Protein AF-A0A4Y8AB50-F1 (afdb_monomer_lite)

Structure (mmCIF, N/CA/C/O backbone):
data_AF-A0A4Y8AB50-F1
#
_entry.id   AF-A0A4Y8AB50-F1
#
loop_
_atom_site.group_PDB
_atom_site.id
_atom_site.type_symbol
_atom_site.label_atom_id
_atom_site.label_alt_id
_atom_site.label_comp_id
_atom_site.label_asym_id
_atom_site.label_entity_id
_atom_site.label_seq_id
_atom_site.pdbx_PDB_ins_code
_atom_site.Cartn_x
_atom_site.Cartn_y
_atom_site.Cartn_z
_atom_site.occupancy
_atom_site.B_iso_or_equiv
_atom_site.auth_seq_id
_atom_site.auth_comp_id
_atom_site.auth_asym_id
_atom_site.auth_atom_id
_atom_site.pdbx_PDB_model_num
ATOM 1 N N . MET A 1 1 ? 25.767 11.746 -38.405 1.00 62.59 1 MET A N 1
ATOM 2 C CA . MET A 1 1 ? 24.296 11.545 -38.329 1.00 62.59 1 MET A CA 1
ATOM 3 C C . MET A 1 1 ? 23.875 10.421 -37.378 1.00 62.59 1 MET A C 1
ATOM 5 O O . MET A 1 1 ? 23.012 10.672 -36.543 1.00 62.59 1 MET A O 1
ATOM 9 N N . ILE A 1 2 ? 24.497 9.237 -37.439 1.00 69.00 2 ILE A N 1
ATOM 10 C CA . ILE A 1 2 ? 24.104 8.025 -36.684 1.00 69.00 2 ILE A CA 1
ATOM 11 C C . ILE A 1 2 ? 24.017 8.249 -35.156 1.00 69.00 2 ILE A C 1
ATOM 13 O O . ILE A 1 2 ? 23.017 7.898 -34.534 1.00 69.00 2 ILE A O 1
ATOM 17 N N . ASN A 1 3 ? 24.983 8.953 -34.549 1.00 79.94 3 ASN A N 1
ATOM 18 C CA . ASN A 1 3 ? 24.958 9.252 -33.105 1.00 79.94 3 ASN A CA 1
ATOM 19 C C . ASN A 1 3 ? 23.771 10.126 -32.661 1.00 79.94 3 ASN A C 1
ATOM 21 O O . ASN A 1 3 ? 23.284 9.985 -31.540 1.00 79.94 3 ASN A O 1
ATOM 25 N N . ARG A 1 4 ? 23.275 11.021 -33.526 1.00 85.94 4 ARG A N 1
ATOM 26 C CA . ARG A 1 4 ? 22.137 11.897 -33.199 1.00 85.94 4 ARG A CA 1
ATOM 27 C C . ARG A 1 4 ? 20.821 11.120 -33.215 1.00 85.94 4 ARG A C 1
ATOM 29 O O . ARG A 1 4 ? 19.986 11.337 -32.343 1.00 85.94 4 ARG A O 1
ATOM 36 N N . GLN A 1 5 ? 20.655 10.211 -34.175 1.00 86.62 5 GLN A N 1
ATOM 37 C CA . GLN A 1 5 ? 19.489 9.327 -34.254 1.00 86.62 5 GLN A CA 1
ATOM 38 C C . GLN A 1 5 ? 19.465 8.333 -33.088 1.00 86.62 5 GLN A C 1
ATOM 40 O O . GLN A 1 5 ? 18.427 8.189 -32.447 1.00 86.62 5 GLN A O 1
ATOM 45 N N . ARG A 1 6 ? 20.620 7.753 -32.732 1.00 88.06 6 ARG A N 1
ATOM 46 C CA . ARG A 1 6 ? 20.760 6.866 -31.568 1.00 88.06 6 ARG A CA 1
ATOM 47 C C . ARG A 1 6 ? 20.370 7.553 -30.255 1.00 88.06 6 ARG A C 1
ATOM 49 O O . ARG A 1 6 ? 19.512 7.046 -29.542 1.00 88.06 6 ARG A O 1
ATOM 56 N N . ARG A 1 7 ? 20.897 8.755 -29.985 1.00 87.88 7 ARG A N 1
ATOM 57 C CA . ARG A 1 7 ? 20.514 9.550 -28.798 1.00 87.88 7 ARG A CA 1
ATOM 58 C C . ARG A 1 7 ? 19.022 9.891 -28.774 1.00 87.88 7 ARG A C 1
ATOM 60 O O . ARG A 1 7 ? 18.404 9.893 -27.713 1.00 87.88 7 ARG A O 1
ATOM 67 N N . ARG A 1 8 ? 18.426 10.179 -29.938 1.00 89.50 8 ARG A N 1
ATOM 68 C CA . ARG A 1 8 ? 16.977 10.411 -30.058 1.00 89.50 8 ARG A CA 1
ATOM 69 C C . ARG A 1 8 ? 16.178 9.162 -29.686 1.00 89.50 8 ARG A C 1
ATOM 71 O O . ARG A 1 8 ? 15.249 9.276 -28.894 1.00 89.50 8 ARG A O 1
ATOM 78 N N . ALA A 1 9 ? 16.559 7.998 -30.207 1.00 88.06 9 ALA A N 1
ATOM 79 C CA . ALA A 1 9 ? 15.912 6.729 -29.884 1.00 88.06 9 ALA A CA 1
ATOM 80 C C . ALA A 1 9 ? 16.027 6.397 -28.385 1.00 88.06 9 ALA A C 1
ATOM 82 O O . ALA A 1 9 ? 15.026 6.086 -27.745 1.00 88.06 9 ALA A O 1
ATOM 83 N N . GLU A 1 10 ? 17.212 6.558 -27.794 1.00 91.00 10 GLU A N 1
ATOM 84 C CA . GLU A 1 10 ? 17.440 6.352 -26.356 1.00 91.00 10 GLU A CA 1
ATOM 85 C C . GLU A 1 10 ? 16.572 7.281 -25.491 1.00 91.00 10 GLU A C 1
ATOM 87 O O . GLU A 1 10 ? 15.996 6.844 -24.494 1.00 91.00 10 GLU A O 1
ATOM 92 N N . ASN A 1 11 ? 16.416 8.547 -25.891 1.00 89.88 11 ASN A N 1
ATOM 93 C CA . ASN A 1 11 ? 15.554 9.495 -25.187 1.00 89.88 11 ASN A CA 1
ATOM 94 C C . ASN A 1 11 ? 14.066 9.133 -25.293 1.00 89.88 11 ASN A C 1
ATOM 96 O O . ASN A 1 11 ? 13.354 9.253 -24.299 1.00 89.88 11 ASN A O 1
ATOM 100 N N . ILE A 1 12 ? 13.601 8.659 -26.454 1.00 90.19 12 ILE A N 1
ATOM 101 C CA . ILE A 1 12 ? 12.220 8.179 -26.630 1.00 90.19 12 ILE A CA 1
ATOM 102 C C . ILE A 1 12 ? 11.963 6.975 -25.717 1.00 90.19 12 ILE A C 1
ATOM 104 O O . ILE A 1 12 ? 10.976 6.962 -24.982 1.00 90.19 12 ILE A O 1
ATOM 108 N N . ILE A 1 13 ? 12.88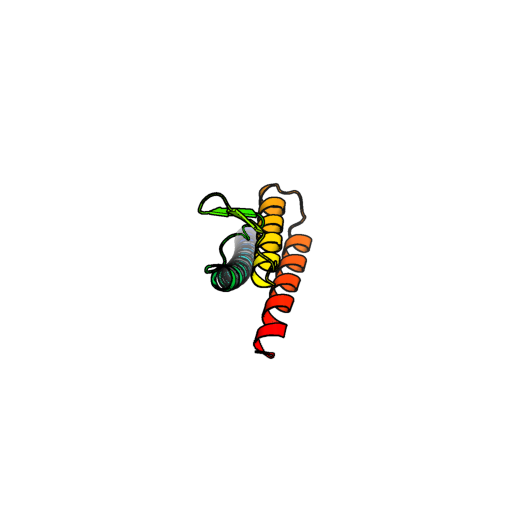2 6.004 -25.695 1.00 89.19 13 ILE A N 1
ATOM 109 C CA . ILE A 1 13 ? 12.789 4.824 -24.823 1.00 89.19 13 ILE A CA 1
ATOM 110 C C . ILE A 1 13 ? 12.748 5.246 -23.350 1.00 89.19 13 ILE A C 1
ATOM 112 O O . ILE A 1 13 ? 11.912 4.760 -22.588 1.00 89.19 13 ILE A O 1
ATOM 116 N N . ARG A 1 14 ? 13.624 6.172 -22.938 1.00 89.25 14 ARG A N 1
ATOM 117 C CA . ARG A 1 14 ? 13.651 6.697 -21.567 1.00 89.25 14 ARG A CA 1
ATOM 118 C C . ARG A 1 14 ? 12.337 7.390 -21.207 1.00 89.25 14 ARG A C 1
ATOM 120 O O . ARG A 1 14 ? 11.787 7.126 -20.144 1.00 89.25 14 ARG A O 1
ATOM 127 N N . CYS A 1 15 ? 11.815 8.232 -22.095 1.00 90.94 15 CYS A N 1
ATOM 128 C CA . CYS A 1 15 ? 10.562 8.946 -21.875 1.00 90.94 15 CYS A CA 1
ATOM 129 C C . CYS A 1 15 ? 9.383 7.973 -21.719 1.00 90.94 15 CYS A C 1
ATOM 131 O O . CYS A 1 15 ? 8.639 8.077 -20.747 1.00 90.94 15 CYS A O 1
ATOM 133 N N . HIS A 1 16 ? 9.279 6.955 -22.579 1.00 90.38 16 HIS A N 1
ATOM 134 C CA . HIS A 1 16 ? 8.254 5.914 -22.451 1.00 90.38 16 HIS A CA 1
ATOM 135 C C . HIS A 1 16 ? 8.330 5.158 -21.120 1.00 90.38 16 HIS A C 1
ATOM 137 O O . HIS A 1 16 ? 7.299 4.931 -20.483 1.00 90.38 16 HIS A O 1
ATOM 143 N N . LYS A 1 17 ? 9.539 4.786 -20.677 1.00 87.62 17 LYS A N 1
ATOM 144 C CA . LYS A 1 17 ? 9.742 4.130 -19.375 1.00 87.62 17 LYS A CA 1
ATOM 145 C C . LYS A 1 17 ? 9.285 5.023 -18.220 1.00 87.62 17 LYS A C 1
ATOM 147 O O . LYS A 1 17 ? 8.569 4.549 -17.342 1.00 87.62 17 LYS A O 1
ATOM 152 N N . ASN A 1 18 ? 9.630 6.309 -18.259 1.00 85.94 18 ASN A N 1
ATOM 153 C CA . ASN A 1 18 ? 9.237 7.270 -17.229 1.00 85.94 18 ASN A CA 1
ATOM 154 C C . ASN A 1 18 ? 7.716 7.467 -17.183 1.00 85.94 18 ASN A C 1
ATOM 156 O O . ASN A 1 18 ? 7.133 7.441 -16.105 1.00 85.94 18 ASN A O 1
ATOM 160 N N . VAL A 1 19 ? 7.059 7.599 -18.339 1.00 89.81 19 VAL A N 1
ATOM 161 C CA . VAL A 1 19 ? 5.592 7.724 -18.421 1.00 89.81 19 VAL A CA 1
ATOM 162 C C . VAL A 1 19 ? 4.903 6.486 -17.846 1.00 89.81 19 VAL A C 1
ATOM 164 O O . VAL A 1 19 ? 3.960 6.608 -17.069 1.00 89.81 19 VAL A O 1
ATOM 167 N N . ARG A 1 20 ? 5.402 5.285 -18.161 1.00 85.62 20 ARG A N 1
ATOM 168 C CA . ARG A 1 20 ? 4.867 4.040 -17.592 1.00 85.62 20 ARG A CA 1
ATOM 169 C C . ARG A 1 20 ? 5.008 4.003 -16.070 1.00 85.62 20 ARG A C 1
ATOM 171 O O . ARG A 1 20 ? 4.065 3.616 -15.388 1.00 85.62 20 ARG A O 1
ATOM 178 N N . MET A 1 21 ? 6.155 4.426 -15.544 1.00 81.88 21 MET A N 1
ATOM 179 C CA . MET A 1 21 ? 6.388 4.500 -14.101 1.00 81.88 21 MET A CA 1
ATOM 180 C C . MET A 1 21 ? 5.452 5.506 -13.423 1.00 81.88 21 MET A C 1
ATOM 182 O O . MET A 1 21 ? 4.877 5.195 -12.385 1.00 81.88 21 MET A O 1
ATOM 186 N N . LEU A 1 22 ? 5.223 6.669 -14.040 1.00 81.44 22 LEU A N 1
ATOM 187 C CA . LEU A 1 22 ? 4.254 7.650 -13.547 1.00 81.44 22 LEU A CA 1
ATOM 188 C C . LEU A 1 22 ? 2.837 7.072 -13.487 1.00 81.44 22 LEU A C 1
ATOM 190 O O . LEU A 1 22 ? 2.165 7.239 -12.475 1.00 81.44 22 LEU A O 1
ATOM 194 N N . HIS A 1 23 ? 2.390 6.346 -14.515 1.00 82.94 23 HIS A N 1
ATOM 195 C CA . HIS A 1 23 ? 1.075 5.701 -14.484 1.00 82.94 23 HIS A CA 1
ATOM 196 C C . HIS A 1 23 ? 0.946 4.669 -13.356 1.00 82.94 23 HIS A C 1
ATOM 198 O O . HIS A 1 23 ? -0.097 4.623 -12.708 1.00 82.94 23 HIS A O 1
ATOM 204 N N . LEU A 1 24 ? 2.000 3.891 -13.081 1.00 77.94 24 LEU A N 1
ATOM 205 C CA . LEU A 1 24 ? 2.019 2.962 -11.946 1.00 77.94 24 LEU A CA 1
ATOM 206 C C . LEU A 1 24 ? 1.889 3.709 -10.612 1.00 77.94 24 LEU A C 1
ATOM 208 O O . LEU A 1 24 ? 1.048 3.353 -9.795 1.00 77.94 24 LEU A O 1
ATOM 212 N N . ILE A 1 25 ? 2.642 4.798 -10.426 1.00 77.25 25 ILE A N 1
ATOM 213 C CA . ILE A 1 25 ? 2.561 5.638 -9.219 1.00 77.25 25 ILE A CA 1
ATOM 214 C C . ILE A 1 25 ? 1.153 6.229 -9.045 1.00 77.25 25 ILE A C 1
ATOM 216 O O . ILE A 1 25 ? 0.622 6.266 -7.936 1.00 77.25 25 ILE A O 1
ATOM 220 N N . ILE A 1 26 ? 0.527 6.698 -10.127 1.00 80.38 26 ILE A N 1
ATOM 221 C CA . ILE A 1 26 ? -0.834 7.252 -10.085 1.00 80.38 26 ILE A CA 1
ATOM 222 C C . ILE A 1 26 ? -1.848 6.168 -9.701 1.00 80.38 26 ILE A C 1
ATOM 224 O O . ILE A 1 26 ? -2.714 6.420 -8.862 1.00 80.38 26 ILE A O 1
ATOM 228 N N . ALA A 1 27 ? -1.741 4.971 -10.283 1.00 75.12 27 ALA A N 1
ATOM 229 C CA . ALA A 1 27 ? -2.611 3.847 -9.950 1.00 75.12 27 ALA A CA 1
ATOM 230 C C . ALA A 1 27 ? -2.495 3.465 -8.465 1.00 75.12 27 ALA A C 1
ATOM 232 O O . ALA A 1 27 ? -3.517 3.335 -7.792 1.00 75.12 27 ALA A O 1
ATOM 233 N N . GLU A 1 28 ? -1.273 3.394 -7.935 1.00 72.31 28 GLU A N 1
ATOM 234 C CA . GLU A 1 28 ? -1.010 3.121 -6.517 1.00 72.31 28 GLU A CA 1
ATOM 235 C C . GLU A 1 28 ? -1.591 4.192 -5.592 1.00 72.31 28 GLU A C 1
ATOM 237 O O . GLU A 1 28 ? -2.296 3.887 -4.630 1.00 72.31 28 GLU A O 1
ATOM 242 N N . ASN A 1 29 ? -1.395 5.468 -5.924 1.00 77.00 29 ASN A N 1
ATOM 243 C CA . ASN A 1 29 ? -1.987 6.563 -5.159 1.00 77.00 29 ASN A CA 1
ATOM 244 C C . ASN A 1 29 ? -3.520 6.496 -5.138 1.00 77.00 29 ASN A C 1
ATOM 246 O O . ASN A 1 29 ? -4.141 6.826 -4.128 1.00 77.00 29 ASN A O 1
ATOM 250 N N . ASN A 1 30 ? -4.150 6.057 -6.229 1.00 77.44 30 ASN A N 1
ATOM 251 C CA . ASN A 1 30 ? -5.600 5.875 -6.268 1.00 77.44 30 ASN A CA 1
ATOM 252 C C . ASN A 1 30 ? -6.060 4.724 -5.363 1.00 77.44 30 ASN A C 1
ATOM 254 O O . ASN A 1 30 ? -7.102 4.850 -4.718 1.00 77.44 30 ASN A O 1
ATOM 258 N N . LYS A 1 31 ? -5.296 3.628 -5.281 1.00 76.12 31 LYS A N 1
ATOM 259 C CA . LYS A 1 31 ? -5.564 2.525 -4.344 1.00 76.12 31 LYS A CA 1
ATOM 260 C C . LYS A 1 31 ? -5.471 2.992 -2.893 1.00 76.12 31 LYS A C 1
ATOM 262 O O . LYS A 1 31 ? -6.411 2.784 -2.131 1.00 76.12 31 LYS A O 1
ATOM 267 N N . ILE A 1 32 ? -4.394 3.698 -2.543 1.00 78.69 32 ILE A N 1
ATOM 268 C CA . ILE A 1 32 ? -4.190 4.276 -1.206 1.00 78.69 32 ILE A CA 1
ATOM 269 C C . ILE A 1 32 ? -5.362 5.182 -0.829 1.00 78.69 32 ILE A C 1
ATOM 271 O O . ILE A 1 32 ? -5.977 4.978 0.213 1.00 78.69 32 ILE A O 1
ATOM 275 N N . LYS A 1 33 ? -5.749 6.110 -1.711 1.00 77.81 33 LYS A N 1
ATOM 276 C CA . LYS A 1 33 ? -6.883 7.016 -1.468 1.00 77.81 33 LYS A CA 1
ATOM 277 C C . LYS A 1 33 ? -8.201 6.282 -1.219 1.00 77.81 33 LYS A C 1
ATOM 279 O O . LYS A 1 33 ? -8.999 6.738 -0.405 1.00 77.81 33 LYS A O 1
ATOM 284 N N . LYS A 1 34 ? -8.447 5.164 -1.913 1.00 77.50 34 LYS A N 1
ATOM 285 C CA . LYS A 1 34 ? -9.635 4.326 -1.678 1.00 77.50 34 LYS A CA 1
ATOM 286 C C . LYS A 1 34 ? -9.600 3.659 -0.306 1.00 77.50 34 LYS A C 1
ATOM 288 O O . LYS A 1 34 ? -10.621 3.612 0.366 1.00 77.50 34 LYS A O 1
ATOM 293 N N . ILE A 1 35 ? -8.446 3.150 0.119 1.00 72.62 35 ILE A N 1
ATOM 294 C CA . ILE A 1 35 ? -8.307 2.559 1.455 1.00 72.62 35 ILE A CA 1
ATOM 295 C C . ILE A 1 35 ? -8.501 3.645 2.517 1.00 72.62 35 ILE A C 1
ATOM 297 O O . ILE A 1 35 ? -9.297 3.466 3.436 1.00 72.62 35 ILE A O 1
ATOM 301 N N . GLU A 1 36 ? -7.844 4.796 2.349 1.00 78.12 36 GLU A N 1
ATOM 302 C CA . GLU A 1 36 ? -7.945 5.949 3.245 1.00 78.12 36 GLU A CA 1
ATOM 303 C C . GLU A 1 36 ? -9.385 6.450 3.393 1.00 78.12 36 GLU A C 1
ATOM 305 O O . GLU A 1 36 ? -9.814 6.722 4.512 1.00 78.12 36 GLU A O 1
ATOM 310 N N . SER A 1 37 ? -10.167 6.513 2.309 1.00 78.19 37 SER A N 1
ATOM 311 C CA . SER A 1 37 ? -11.571 6.931 2.387 1.00 78.19 37 SER A CA 1
ATOM 312 C C . SER A 1 37 ? -12.442 5.944 3.171 1.00 78.19 37 SER A C 1
ATOM 314 O O . SER A 1 37 ? -13.312 6.372 3.930 1.00 78.19 37 SER A O 1
ATOM 316 N N . VAL A 1 38 ? -12.182 4.637 3.058 1.00 73.00 38 VAL A N 1
ATOM 317 C CA . VAL A 1 38 ? -12.901 3.587 3.803 1.00 73.00 38 VAL A CA 1
ATOM 318 C C . VAL A 1 38 ? -12.571 3.632 5.298 1.00 73.00 38 VAL A C 1
ATOM 320 O O . VAL A 1 38 ? -13.456 3.429 6.134 1.00 73.00 38 VAL A O 1
ATOM 323 N N . ILE A 1 39 ? -11.319 3.925 5.657 1.00 76.12 39 ILE A N 1
ATOM 324 C CA . ILE A 1 39 ? -10.861 3.962 7.057 1.00 76.12 39 ILE A CA 1
ATOM 325 C C . ILE A 1 39 ? -10.990 5.346 7.713 1.00 76.12 39 ILE A C 1
ATOM 327 O O . ILE A 1 39 ? -10.840 5.436 8.932 1.00 76.12 39 ILE A O 1
ATOM 331 N N . ALA A 1 40 ? -11.288 6.410 6.957 1.00 74.56 40 ALA A N 1
ATOM 332 C CA . ALA A 1 40 ? -11.269 7.803 7.423 1.00 74.56 40 ALA A CA 1
ATOM 333 C C . ALA A 1 40 ? -12.126 8.059 8.674 1.00 74.56 40 ALA A C 1
ATOM 335 O O . ALA A 1 40 ? -11.727 8.805 9.567 1.00 74.56 40 ALA A O 1
ATOM 336 N N . SER A 1 41 ? -13.295 7.423 8.767 1.00 66.88 41 SER A N 1
ATOM 337 C CA . SER A 1 41 ? -14.212 7.560 9.909 1.00 66.88 41 SER A CA 1
ATOM 338 C C . SER A 1 41 ? -13.883 6.626 11.079 1.00 66.88 41 SER A C 1
ATOM 340 O O . SER A 1 41 ? -14.467 6.745 12.158 1.00 66.88 41 SER A O 1
ATOM 342 N N . THR A 1 42 ? -12.942 5.700 10.893 1.00 67.38 42 THR A N 1
ATOM 343 C CA . THR A 1 42 ? -12.621 4.664 11.874 1.00 67.38 42 THR A CA 1
ATOM 344 C C . THR A 1 42 ? -11.577 5.198 12.855 1.00 67.38 42 THR A C 1
ATOM 346 O O . THR A 1 42 ? -10.397 5.343 12.522 1.00 67.38 42 THR A O 1
ATOM 349 N N . LYS A 1 43 ? -11.998 5.515 14.086 1.00 66.75 43 LYS A N 1
ATOM 350 C CA . LYS A 1 43 ? -11.077 5.809 15.204 1.00 66.75 43 LYS A CA 1
ATOM 351 C C . LYS A 1 43 ? -10.297 4.544 15.571 1.00 66.75 43 LYS A C 1
ATOM 353 O O . LYS A 1 43 ? -10.684 3.466 15.163 1.00 66.75 43 LYS A O 1
ATOM 358 N N . TYR A 1 44 ? -9.174 4.641 16.281 1.00 63.94 44 TYR A N 1
ATOM 359 C CA . TYR A 1 44 ? -8.523 3.421 16.782 1.00 63.94 44 TYR A CA 1
ATOM 360 C C . TYR A 1 44 ? -9.418 2.743 17.827 1.00 63.94 44 TYR A C 1
ATOM 362 O O . TYR A 1 44 ? -10.071 3.457 18.596 1.00 63.94 44 TYR A O 1
ATOM 370 N N . PRO A 1 45 ? -9.460 1.398 17.871 1.00 61.25 45 PRO A N 1
ATOM 371 C CA . PRO A 1 45 ? -10.286 0.711 18.845 1.00 61.25 45 PRO A CA 1
ATOM 372 C C . PRO A 1 45 ? -9.713 0.987 20.239 1.00 61.25 45 PRO A C 1
ATOM 374 O O . PRO A 1 45 ? -8.572 0.639 20.540 1.00 61.25 45 PRO A O 1
ATOM 377 N N . GLN A 1 46 ? -10.495 1.650 21.090 1.00 58.16 46 GLN A N 1
ATOM 378 C CA . GLN A 1 46 ? -10.156 1.819 22.499 1.00 58.16 46 GLN A CA 1
ATOM 379 C C . GLN A 1 46 ? -10.610 0.562 23.238 1.00 58.16 46 GLN A C 1
ATOM 381 O O . GLN A 1 46 ? -11.767 0.448 23.624 1.00 58.16 46 GLN A O 1
ATOM 386 N N . LEU A 1 47 ? -9.697 -0.398 23.398 1.00 58.66 47 LEU A N 1
ATOM 387 C CA . LEU A 1 47 ? -9.976 -1.664 24.093 1.00 58.66 47 LEU A CA 1
ATOM 388 C C . LEU A 1 47 ? -10.303 -1.446 25.578 1.00 58.66 47 LEU A C 1
ATOM 390 O O . LEU A 1 47 ? -11.029 -2.226 26.186 1.00 58.66 47 LEU A O 1
ATOM 394 N N . VAL A 1 48 ? -9.789 -0.356 26.149 1.00 56.62 48 VAL A N 1
ATOM 395 C CA . VAL A 1 48 ? -10.029 0.052 27.529 1.00 56.62 48 VAL A CA 1
ATOM 396 C C . VAL A 1 48 ? -10.337 1.541 27.531 1.00 56.62 48 VAL A C 1
ATOM 398 O O . VAL A 1 48 ? -9.504 2.350 27.121 1.00 56.62 48 VAL A O 1
ATOM 401 N N . SER A 1 49 ? -11.527 1.912 27.995 1.00 58.66 49 SER A N 1
ATOM 402 C CA . SER A 1 49 ? -11.875 3.308 28.250 1.00 58.66 49 SER A CA 1
ATOM 403 C C . SER A 1 49 ? -12.219 3.492 29.726 1.00 58.66 49 SER A C 1
ATOM 405 O O . SER A 1 49 ? -12.951 2.700 30.320 1.00 58.66 49 SER A O 1
ATOM 407 N N . TYR A 1 50 ? -11.650 4.528 30.338 1.00 49.44 50 TYR A N 1
ATOM 408 C CA . TYR A 1 50 ? -11.981 4.936 31.699 1.00 49.44 50 TYR A CA 1
ATOM 409 C C . TYR A 1 50 ? -12.974 6.092 31.611 1.00 49.44 50 TYR A C 1
ATOM 411 O O . TYR A 1 50 ? -12.619 7.192 31.186 1.00 49.44 50 TYR A O 1
ATOM 419 N N . HIS A 1 51 ? -14.229 5.858 31.993 1.00 56.81 51 HIS A N 1
ATOM 420 C CA . HIS A 1 51 ? -15.241 6.911 32.034 1.00 56.81 51 HIS A CA 1
ATOM 421 C C . HIS A 1 51 ? -16.029 6.837 33.344 1.00 56.81 51 HIS A C 1
ATOM 423 O O . HIS A 1 51 ? -16.518 5.777 33.72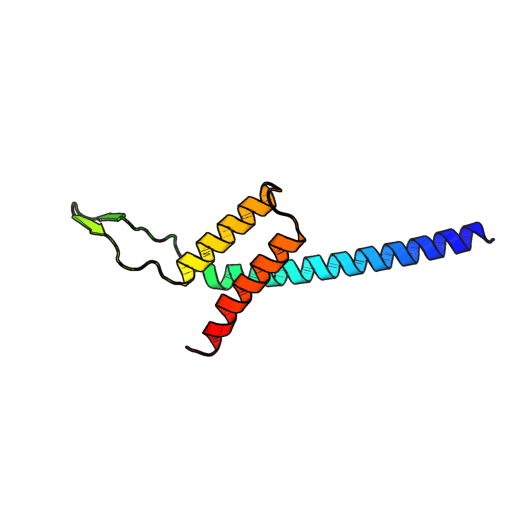6 1.00 56.81 51 HIS A O 1
ATOM 429 N N . LYS A 1 52 ? -16.140 7.971 34.055 1.00 67.19 52 LYS A N 1
ATOM 430 C CA . LYS A 1 52 ? -16.868 8.100 35.336 1.00 67.19 52 LYS A CA 1
ATOM 431 C C . LYS A 1 52 ? -16.493 7.029 36.384 1.00 67.19 52 LYS A C 1
ATOM 433 O O . LYS A 1 52 ? -17.374 6.379 36.939 1.00 67.19 52 LYS A O 1
ATOM 438 N N . ASN A 1 53 ? -15.197 6.823 36.640 1.00 64.62 53 ASN A N 1
ATOM 439 C CA . ASN A 1 53 ? -14.671 5.804 37.571 1.00 64.62 53 ASN A CA 1
ATOM 440 C C . ASN A 1 53 ? -15.096 4.351 37.273 1.00 64.62 53 ASN A C 1
ATOM 442 O O . ASN A 1 53 ? -14.967 3.484 38.134 1.00 64.62 53 ASN A O 1
ATOM 446 N N . LYS A 1 54 ? -15.568 4.061 36.056 1.00 42.34 54 LYS A N 1
ATOM 447 C CA . LYS A 1 54 ? -15.829 2.700 35.589 1.00 42.34 54 LYS A CA 1
ATOM 448 C C . LYS A 1 54 ? -14.870 2.361 34.453 1.00 42.34 54 LYS A C 1
ATOM 450 O O . LYS A 1 54 ? -14.713 3.138 33.509 1.00 42.34 54 LYS A O 1
ATOM 455 N N . LEU A 1 55 ? -14.235 1.196 34.570 1.00 52.84 55 LEU A N 1
ATOM 456 C CA . LEU A 1 55 ? -13.506 0.562 33.479 1.00 52.84 55 LEU A CA 1
ATOM 457 C C . LEU A 1 55 ? -14.548 0.004 32.506 1.00 52.84 55 LEU A C 1
ATOM 459 O O . LEU A 1 55 ? -15.279 -0.924 32.847 1.00 52.84 55 LEU A O 1
ATOM 463 N N . ILE A 1 56 ? -14.649 0.591 31.318 1.00 51.66 56 ILE A N 1
ATOM 464 C CA . ILE A 1 56 ? -15.499 0.086 30.243 1.00 51.66 56 ILE A CA 1
ATOM 465 C C . ILE A 1 56 ? -14.565 -0.588 29.239 1.00 51.66 56 ILE A C 1
ATOM 467 O O . ILE A 1 56 ? -13.824 0.084 28.514 1.00 51.66 56 ILE A O 1
ATOM 471 N N . VAL A 1 57 ? -14.573 -1.922 29.238 1.00 54.00 57 VAL A N 1
ATOM 472 C CA . VAL A 1 57 ? -13.931 -2.741 28.204 1.00 54.00 57 VAL A CA 1
ATOM 473 C C . VAL A 1 57 ? -14.897 -2.782 27.026 1.00 54.00 57 VAL A C 1
ATOM 475 O O . VAL A 1 57 ? -15.998 -3.313 27.153 1.00 54.00 57 VAL A O 1
ATOM 478 N N . ALA A 1 58 ? -14.534 -2.148 25.913 1.00 56.28 58 ALA A N 1
ATOM 479 C CA . ALA A 1 58 ? -15.373 -2.157 24.723 1.00 56.28 58 ALA A CA 1
ATOM 480 C C . ALA A 1 58 ? -15.206 -3.496 23.994 1.00 56.28 58 ALA A C 1
ATOM 482 O O . ALA A 1 58 ? -14.108 -3.836 23.550 1.00 56.28 58 ALA A O 1
ATOM 483 N N . GLU A 1 59 ? -16.294 -4.252 23.861 1.00 54.31 59 GLU A N 1
ATOM 484 C CA . GLU A 1 59 ? -16.336 -5.411 22.975 1.00 54.31 59 GLU A CA 1
ATOM 485 C C . GLU A 1 59 ? -16.345 -4.955 21.510 1.00 54.31 59 GLU A C 1
ATOM 487 O O . GLU A 1 59 ? -17.145 -4.112 21.104 1.00 54.31 59 GLU A O 1
ATOM 492 N N . GLY A 1 60 ? -15.465 -5.555 20.704 1.00 55.22 60 GLY A N 1
ATOM 493 C CA . GLY A 1 60 ? -15.596 -5.574 19.248 1.00 55.22 60 GLY A CA 1
ATOM 494 C C . GLY A 1 60 ? -14.501 -4.832 18.490 1.00 55.22 60 GLY A C 1
ATOM 495 O O . GLY A 1 60 ? -14.651 -3.680 18.085 1.00 55.22 60 GLY A O 1
ATOM 496 N N . PHE A 1 61 ? -13.419 -5.545 18.181 1.00 65.00 61 PHE A N 1
ATOM 497 C CA . PHE A 1 61 ? -12.493 -5.152 17.125 1.00 65.00 61 PHE A CA 1
ATOM 498 C C . PHE A 1 61 ? -13.222 -5.244 15.775 1.00 65.00 61 PHE A C 1
ATOM 500 O O . PHE A 1 61 ? -13.395 -6.332 15.226 1.00 65.00 61 PHE A O 1
ATOM 507 N N . THR A 1 62 ? -13.739 -4.125 15.256 1.00 70.56 62 THR A N 1
ATOM 508 C CA . THR A 1 62 ? -14.497 -4.181 13.992 1.00 70.56 62 THR A CA 1
ATOM 509 C C . THR A 1 62 ? -13.564 -4.450 12.808 1.00 70.56 62 THR A C 1
ATOM 511 O O . THR A 1 62 ? -12.396 -4.058 12.818 1.00 70.56 62 THR A O 1
ATOM 514 N N . LYS A 1 63 ? -14.082 -5.071 11.741 1.00 69.44 63 LYS A N 1
ATOM 515 C CA . LYS A 1 63 ? -13.310 -5.365 10.518 1.00 69.44 63 LYS A CA 1
ATOM 516 C C . LYS A 1 63 ? -12.614 -4.121 9.934 1.00 69.44 63 LYS A C 1
ATOM 518 O O . LYS A 1 63 ? -11.486 -4.220 9.468 1.00 69.44 63 LYS A O 1
ATOM 523 N N . LYS A 1 64 ? -13.232 -2.935 10.030 1.00 71.56 64 LYS A N 1
ATOM 524 C CA . LYS A 1 64 ? -12.627 -1.661 9.591 1.00 71.56 64 LYS A CA 1
ATOM 525 C C . LYS A 1 64 ? -11.405 -1.272 10.433 1.00 71.56 64 LYS A C 1
ATOM 527 O O . LYS A 1 64 ? -10.427 -0.769 9.888 1.00 71.56 64 LYS A O 1
ATOM 532 N N . HIS A 1 65 ? -11.421 -1.558 11.737 1.00 73.81 65 HIS A N 1
ATOM 533 C CA . HIS A 1 65 ? -10.252 -1.374 12.602 1.00 73.81 65 HIS A CA 1
ATOM 534 C C . HIS A 1 65 ? -9.121 -2.344 12.235 1.00 73.81 65 HIS A C 1
ATOM 536 O O . HIS A 1 65 ? -7.963 -1.936 12.213 1.00 73.81 65 HIS A O 1
ATOM 542 N N . ALA A 1 66 ? -9.452 -3.595 11.890 1.00 75.12 66 ALA A N 1
ATOM 543 C CA . ALA A 1 66 ? -8.478 -4.589 11.435 1.00 75.12 66 ALA A CA 1
ATOM 544 C C . ALA A 1 66 ? -7.765 -4.147 10.150 1.00 75.12 66 ALA A C 1
ATOM 546 O O . ALA A 1 66 ? -6.536 -4.118 10.103 1.00 75.12 66 ALA A O 1
ATOM 547 N N . VAL A 1 67 ? -8.541 -3.726 9.148 1.00 78.88 67 VAL A N 1
ATOM 548 C CA . VAL A 1 67 ? -8.028 -3.199 7.875 1.00 78.88 67 VAL A CA 1
ATOM 549 C C . VAL A 1 67 ? -7.159 -1.964 8.106 1.00 78.88 67 VAL A C 1
ATOM 551 O O . VAL A 1 67 ? -6.076 -1.866 7.538 1.00 78.88 67 VAL A O 1
ATOM 554 N N . LYS A 1 68 ? -7.584 -1.049 8.987 1.00 80.12 68 LYS A N 1
ATOM 555 C CA . LYS A 1 68 ? -6.798 0.138 9.347 1.00 80.12 68 LYS A CA 1
ATOM 556 C C . LYS A 1 68 ? -5.438 -0.228 9.948 1.00 80.12 68 LYS A C 1
ATOM 558 O O . LYS A 1 68 ? -4.424 0.308 9.522 1.00 80.12 68 LYS A O 1
ATOM 563 N N . ILE A 1 69 ? -5.408 -1.161 10.899 1.00 79.31 69 ILE A N 1
ATOM 564 C CA . ILE A 1 69 ? -4.167 -1.601 11.554 1.00 79.31 69 ILE A CA 1
ATOM 565 C C . ILE A 1 69 ? -3.230 -2.296 10.564 1.00 79.31 69 ILE A C 1
ATOM 567 O O . ILE A 1 69 ? -2.030 -2.028 10.566 1.00 79.31 69 ILE A O 1
ATOM 571 N N . GLN A 1 70 ? -3.766 -3.153 9.695 1.00 80.94 70 GLN A N 1
ATOM 572 C CA . GLN A 1 70 ? -2.979 -3.815 8.655 1.00 80.94 70 GLN A CA 1
ATOM 573 C C . GLN A 1 70 ? -2.404 -2.806 7.657 1.00 80.94 70 GLN A C 1
ATOM 575 O O . GLN A 1 70 ? -1.226 -2.883 7.320 1.00 80.94 70 GLN A O 1
ATOM 580 N N . PHE A 1 71 ? -3.200 -1.825 7.233 1.00 84.69 71 PHE A N 1
ATOM 581 C CA . PHE A 1 71 ? -2.743 -0.768 6.337 1.00 84.69 71 PHE A CA 1
ATOM 582 C C . PHE A 1 71 ? -1.640 0.096 6.968 1.00 84.69 71 PHE A C 1
ATOM 584 O O . PHE A 1 71 ? -0.603 0.317 6.342 1.00 84.69 71 PHE A O 1
ATOM 591 N N . ASP A 1 72 ? -1.820 0.529 8.220 1.00 80.38 72 ASP A N 1
ATOM 592 C CA . ASP A 1 72 ? -0.818 1.314 8.950 1.00 80.38 72 ASP A CA 1
ATOM 593 C C . ASP A 1 72 ? 0.501 0.539 9.102 1.00 80.38 72 ASP A C 1
ATOM 595 O O . ASP A 1 72 ? 1.578 1.099 8.880 1.00 80.38 72 ASP A O 1
ATOM 599 N N . PHE A 1 73 ? 0.420 -0.763 9.401 1.00 83.31 73 PHE A N 1
ATOM 600 C CA . PHE A 1 73 ? 1.582 -1.646 9.486 1.00 83.31 73 PHE A CA 1
ATOM 601 C C . PHE A 1 73 ? 2.321 -1.756 8.148 1.00 83.31 73 PHE A C 1
ATOM 603 O O . PHE A 1 73 ? 3.535 -1.568 8.106 1.00 83.31 73 PHE A O 1
ATOM 610 N N . LEU A 1 74 ? 1.616 -2.002 7.038 1.00 84.00 74 LEU A N 1
ATOM 611 C CA . LEU A 1 74 ? 2.244 -2.066 5.712 1.00 84.00 74 LEU A CA 1
ATOM 612 C C . LEU A 1 74 ? 2.911 -0.752 5.329 1.00 84.00 74 LEU A C 1
ATOM 614 O O . LEU A 1 74 ? 4.031 -0.751 4.814 1.00 84.00 74 LEU A O 1
ATOM 618 N N . ARG A 1 75 ? 2.246 0.372 5.610 1.00 84.44 75 ARG A N 1
ATOM 619 C CA . ARG A 1 75 ? 2.794 1.701 5.349 1.00 84.44 75 ARG A CA 1
ATOM 620 C C . ARG A 1 75 ? 4.086 1.919 6.129 1.00 84.44 75 ARG A C 1
ATOM 622 O O . ARG A 1 75 ? 5.054 2.427 5.569 1.00 84.44 75 ARG A O 1
ATOM 629 N N . GLU A 1 76 ? 4.126 1.506 7.392 1.00 85.69 76 GLU A N 1
ATOM 630 C CA . GLU A 1 76 ? 5.325 1.593 8.223 1.00 85.69 76 GLU A CA 1
ATOM 631 C C . GLU A 1 76 ? 6.458 0.690 7.707 1.00 85.69 76 GLU A C 1
ATOM 633 O O . GLU A 1 76 ? 7.607 1.130 7.635 1.00 85.69 76 GLU A O 1
ATOM 638 N N . GLN A 1 77 ? 6.155 -0.551 7.308 1.00 80.75 77 GLN A N 1
ATOM 639 C CA . GLN A 1 77 ? 7.149 -1.472 6.740 1.00 80.75 77 GLN A CA 1
ATOM 640 C C . GLN A 1 77 ? 7.754 -0.914 5.448 1.00 80.75 77 GLN A C 1
ATOM 642 O O . GLN A 1 77 ? 8.973 -0.955 5.271 1.00 80.75 77 GLN A O 1
ATOM 647 N N 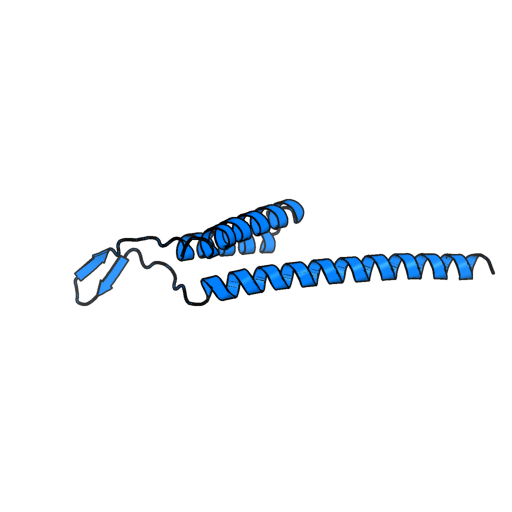. MET A 1 78 ? 6.922 -0.329 4.583 1.00 83.69 78 MET A N 1
ATOM 648 C CA . MET A 1 78 ? 7.367 0.304 3.344 1.00 83.69 78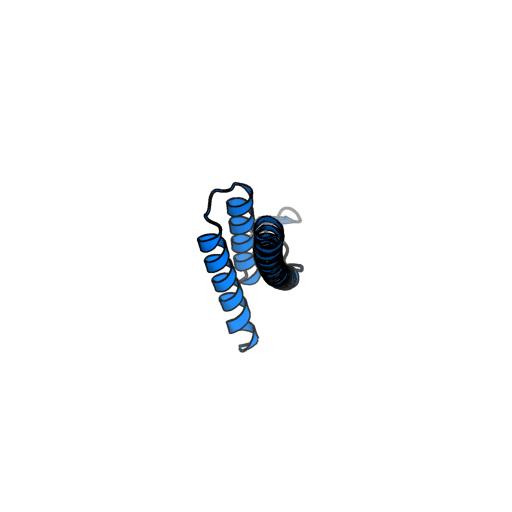 MET A CA 1
ATOM 649 C C . MET A 1 78 ? 8.210 1.556 3.613 1.00 83.69 78 MET A C 1
ATOM 651 O O . MET A 1 78 ? 9.286 1.709 3.039 1.00 83.69 78 MET A O 1
ATOM 655 N N . GLN A 1 79 ? 7.782 2.425 4.536 1.00 82.69 79 GLN A N 1
ATOM 656 C CA . GLN A 1 79 ? 8.544 3.619 4.934 1.00 82.69 79 GLN A CA 1
ATOM 657 C C . GLN A 1 79 ? 9.918 3.273 5.513 1.00 82.69 79 GLN A C 1
ATOM 659 O O . GLN A 1 79 ? 10.885 3.994 5.282 1.00 82.69 79 GLN A O 1
ATOM 664 N N . LYS A 1 80 ? 10.016 2.162 6.250 1.00 86.75 80 LYS A N 1
ATOM 665 C CA . LYS A 1 80 ? 11.274 1.665 6.820 1.00 86.75 80 LYS A CA 1
ATOM 666 C C . LYS A 1 80 ? 12.081 0.798 5.843 1.00 86.75 80 LYS A C 1
ATOM 668 O O . LYS A 1 80 ? 13.096 0.248 6.261 1.00 86.75 80 LYS A O 1
ATOM 673 N N . ALA A 1 81 ? 11.642 0.664 4.586 1.00 84.38 81 ALA A N 1
ATOM 674 C CA . ALA A 1 81 ? 12.243 -0.195 3.560 1.00 84.38 81 ALA A CA 1
ATOM 675 C C . ALA A 1 81 ? 12.469 -1.649 4.027 1.00 84.38 81 ALA A C 1
ATOM 677 O O . ALA A 1 81 ? 13.424 -2.310 3.628 1.00 84.38 81 ALA A O 1
ATOM 678 N N . LYS A 1 82 ? 11.591 -2.143 4.905 1.00 79.44 82 LYS A N 1
ATOM 679 C CA . LYS A 1 82 ? 11.654 -3.492 5.486 1.00 79.44 82 LYS A CA 1
ATOM 680 C C . LYS A 1 82 ? 10.958 -4.551 4.632 1.00 79.44 82 LYS A C 1
ATOM 682 O O . LYS A 1 82 ? 11.004 -5.729 4.969 1.00 79.44 82 LYS A O 1
ATOM 687 N N . ILE A 1 83 ? 10.304 -4.129 3.556 1.00 83.19 83 ILE A N 1
ATOM 688 C CA . ILE A 1 83 ? 9.581 -4.977 2.615 1.00 83.19 83 ILE A CA 1
ATOM 689 C C . ILE A 1 83 ? 9.951 -4.569 1.187 1.00 83.19 83 ILE A C 1
ATOM 691 O O . ILE A 1 83 ? 10.179 -3.386 0.916 1.00 83.19 83 ILE A O 1
ATOM 695 N N . ALA A 1 84 ? 10.038 -5.543 0.280 1.00 83.62 84 ALA A N 1
ATOM 696 C CA . ALA A 1 84 ? 10.233 -5.267 -1.135 1.00 83.62 84 ALA A CA 1
ATOM 697 C C . ALA A 1 84 ? 8.974 -4.619 -1.734 1.00 83.62 84 ALA A C 1
ATOM 699 O O . ALA A 1 84 ? 7.851 -4.874 -1.300 1.00 83.62 84 ALA A O 1
ATOM 700 N N . PHE A 1 85 ? 9.152 -3.786 -2.762 1.00 76.00 85 PHE A N 1
ATOM 701 C CA . PHE A 1 85 ? 8.040 -3.071 -3.400 1.00 76.00 85 PHE A CA 1
ATOM 702 C C . PHE A 1 85 ? 6.975 -4.021 -3.978 1.00 76.00 85 PHE A C 1
ATOM 704 O O . PHE A 1 85 ? 5.783 -3.746 -3.885 1.00 76.00 85 PHE A O 1
ATOM 711 N N . GLU A 1 86 ? 7.403 -5.149 -4.544 1.00 80.25 86 GLU A N 1
ATOM 712 C CA . GLU A 1 86 ? 6.525 -6.169 -5.132 1.00 80.25 86 GLU A CA 1
ATOM 713 C C . GLU A 1 86 ? 5.665 -6.865 -4.063 1.00 80.25 86 GLU A C 1
ATOM 715 O O . GLU A 1 86 ? 4.458 -7.045 -4.244 1.00 80.25 86 GLU A O 1
ATOM 720 N N . ASP A 1 87 ? 6.256 -7.167 -2.906 1.00 79.69 87 ASP A N 1
ATOM 721 C CA . ASP A 1 87 ? 5.545 -7.759 -1.770 1.00 79.69 87 ASP A CA 1
ATOM 722 C C . ASP A 1 87 ? 4.550 -6.767 -1.155 1.00 79.69 87 ASP A C 1
ATOM 724 O O . ASP A 1 87 ? 3.419 -7.135 -0.835 1.00 79.69 87 ASP A O 1
ATOM 728 N N . TYR A 1 88 ? 4.942 -5.494 -1.037 1.00 82.06 88 TYR A N 1
ATOM 729 C CA . TYR A 1 88 ? 4.053 -4.422 -0.588 1.00 82.06 88 TYR A CA 1
ATOM 730 C C . TYR A 1 88 ? 2.839 -4.283 -1.513 1.00 82.06 88 TYR A C 1
ATOM 732 O O . TYR A 1 88 ? 1.705 -4.242 -1.038 1.00 82.06 88 TYR A O 1
ATOM 740 N N . TYR A 1 89 ? 3.069 -4.272 -2.828 1.00 78.81 89 TYR A N 1
ATOM 741 C CA . TYR A 1 89 ? 2.017 -4.185 -3.840 1.00 78.81 89 TYR A CA 1
ATOM 742 C C . TYR A 1 89 ? 1.025 -5.352 -3.729 1.00 78.81 89 TYR A C 1
ATOM 744 O O . TYR A 1 89 ? -0.187 -5.145 -3.694 1.00 78.81 89 TYR A O 1
ATOM 752 N N . THR A 1 90 ? 1.538 -6.577 -3.589 1.00 82.44 90 THR A N 1
ATOM 753 C CA . THR A 1 90 ? 0.715 -7.790 -3.461 1.00 82.44 90 THR A CA 1
ATOM 754 C C . THR A 1 90 ? -0.146 -7.762 -2.193 1.00 82.44 90 THR A C 1
ATOM 756 O O . THR A 1 90 ? -1.327 -8.105 -2.222 1.00 82.44 90 THR A O 1
ATOM 759 N N . GLN A 1 91 ? 0.415 -7.303 -1.071 1.00 82.12 91 GLN A N 1
ATOM 760 C CA . GLN A 1 91 ? -0.312 -7.191 0.200 1.00 82.12 91 GLN A CA 1
ATOM 761 C C . GLN A 1 91 ? -1.359 -6.066 0.180 1.00 82.12 91 GLN A C 1
ATOM 763 O O . GLN A 1 91 ? -2.404 -6.179 0.825 1.00 82.12 91 GLN A O 1
ATOM 768 N N . LEU A 1 92 ? -1.119 -5.004 -0.592 1.00 82.56 92 LEU A N 1
ATOM 769 C CA . LEU A 1 92 ? -2.066 -3.908 -0.780 1.00 82.56 92 LEU A CA 1
ATOM 770 C C . LEU A 1 92 ? -3.258 -4.325 -1.658 1.00 82.56 92 LEU A C 1
ATOM 772 O O . LEU A 1 92 ? -4.397 -3.978 -1.338 1.00 82.56 92 LEU A O 1
ATOM 776 N N . ASP A 1 93 ? -3.023 -5.127 -2.699 1.00 78.31 93 ASP A N 1
ATOM 777 C CA . ASP A 1 93 ? -4.091 -5.727 -3.510 1.00 78.31 93 ASP A CA 1
ATOM 778 C C . ASP A 1 93 ? -4.944 -6.707 -2.687 1.00 78.31 93 ASP A C 1
ATOM 780 O O . ASP A 1 93 ? -6.172 -6.626 -2.720 1.00 78.31 93 ASP A O 1
ATOM 784 N N . ALA A 1 94 ? -4.328 -7.542 -1.843 1.00 80.25 94 ALA A N 1
A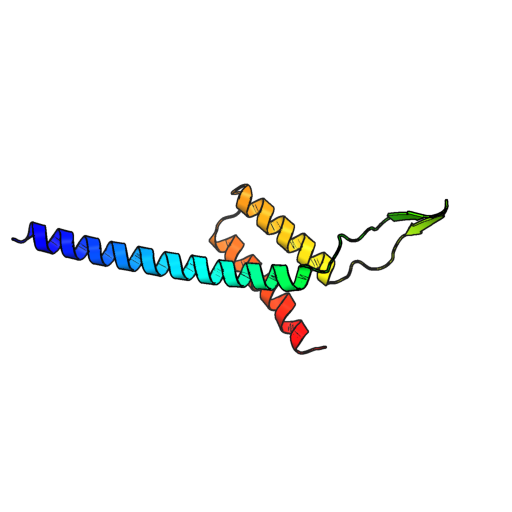TOM 785 C CA . ALA A 1 94 ? -5.061 -8.429 -0.934 1.00 80.25 94 ALA A CA 1
ATOM 786 C C . ALA A 1 94 ? -5.941 -7.655 0.073 1.00 80.25 94 ALA A C 1
ATOM 788 O O . ALA A 1 94 ? -7.070 -8.050 0.372 1.00 80.25 94 ALA A O 1
ATOM 789 N N . LEU A 1 95 ? -5.458 -6.520 0.591 1.00 82.06 95 LEU A N 1
ATOM 790 C CA . LEU A 1 95 ? -6.261 -5.628 1.437 1.00 82.06 95 LEU A CA 1
ATOM 791 C C . LEU A 1 95 ? -7.456 -5.038 0.685 1.00 82.06 95 LEU A C 1
ATOM 793 O O . LEU A 1 95 ? -8.550 -4.953 1.246 1.00 82.06 95 LEU A O 1
ATOM 797 N N . LEU A 1 96 ? -7.267 -4.650 -0.577 1.00 77.94 96 LEU A N 1
ATOM 798 C CA . LEU A 1 96 ? -8.350 -4.154 -1.419 1.00 77.94 96 LEU A CA 1
ATOM 799 C C . LEU A 1 96 ? -9.390 -5.230 -1.709 1.00 77.94 96 LEU A C 1
ATOM 801 O O . LEU A 1 96 ? -10.578 -4.928 -1.638 1.00 77.94 96 LEU A O 1
ATOM 805 N N . GLU A 1 97 ? -8.995 -6.465 -2.000 1.00 76.38 97 GLU A N 1
ATOM 806 C CA . GLU A 1 97 ? -9.936 -7.573 -2.204 1.00 76.38 97 GLU A CA 1
ATOM 807 C C . GLU A 1 97 ? -10.775 -7.834 -0.949 1.00 76.38 97 GLU A C 1
ATOM 809 O O . GLU A 1 97 ? -12.001 -7.926 -1.033 1.00 76.38 97 GLU A O 1
ATOM 814 N N . ASN A 1 98 ? -10.146 -7.821 0.230 1.00 70.19 98 ASN A N 1
ATOM 815 C CA . ASN A 1 98 ? -10.839 -7.944 1.516 1.00 70.19 98 ASN A CA 1
ATOM 816 C C . ASN A 1 98 ? -11.849 -6.811 1.770 1.00 70.19 98 ASN A C 1
ATOM 818 O O . ASN A 1 98 ? -12.870 -7.024 2.428 1.00 70.19 98 ASN A O 1
ATOM 822 N N . ILE A 1 99 ? -11.596 -5.610 1.246 1.00 72.25 99 ILE A N 1
ATOM 823 C CA . ILE A 1 99 ? -12.565 -4.507 1.265 1.00 72.25 99 ILE A CA 1
ATOM 824 C C . ILE A 1 99 ? -13.663 -4.733 0.205 1.00 72.25 99 ILE A C 1
ATOM 826 O O . ILE A 1 99 ? -14.841 -4.554 0.499 1.00 72.25 99 ILE A O 1
ATOM 830 N N . SER A 1 100 ? -13.293 -5.156 -1.008 1.00 60.31 100 SER A N 1
ATOM 831 C CA . SER A 1 100 ? -14.160 -5.246 -2.197 1.00 60.31 100 SER A CA 1
ATOM 832 C C . SER A 1 100 ? -15.199 -6.364 -2.119 1.00 60.31 100 SER A C 1
ATOM 834 O O . SER A 1 100 ? -16.359 -6.142 -2.458 1.00 60.31 100 SER A O 1
ATOM 836 N N . ILE A 1 101 ? -14.816 -7.549 -1.631 1.00 55.34 101 ILE A N 1
ATOM 837 C CA . ILE A 1 101 ? -15.716 -8.705 -1.454 1.00 55.34 101 ILE A CA 1
ATOM 838 C C . ILE A 1 101 ? -16.865 -8.368 -0.485 1.00 55.34 101 ILE A C 1
ATOM 840 O O . ILE A 1 101 ? -17.941 -8.954 -0.555 1.00 55.34 101 ILE A O 1
ATOM 844 N N . ASN A 1 102 ? -16.672 -7.376 0.387 1.00 49.41 102 ASN A N 1
ATOM 845 C CA . ASN A 1 102 ? -17.675 -6.955 1.358 1.00 49.41 102 ASN A CA 1
ATOM 846 C C . ASN A 1 102 ? -18.592 -5.822 0.869 1.00 49.41 102 ASN A C 1
ATOM 848 O O . ASN A 1 102 ? -19.611 -5.594 1.504 1.00 49.41 102 ASN A O 1
ATOM 852 N N . VAL A 1 103 ? -18.302 -5.158 -0.260 1.00 45.75 103 VAL A N 1
ATOM 853 C CA . VAL A 1 103 ? -19.230 -4.172 -0.865 1.00 45.75 103 VAL A CA 1
ATOM 854 C C . VAL A 1 103 ? -20.411 -4.865 -1.566 1.00 45.75 103 VAL A C 1
ATOM 856 O O . VAL A 1 103 ? -21.423 -4.233 -1.834 1.00 45.75 103 VAL A O 1
ATOM 859 N N . VAL A 1 104 ? -20.306 -6.170 -1.846 1.00 36.03 104 VAL A N 1
ATOM 860 C CA . VAL A 1 104 ? -21.378 -6.974 -2.467 1.00 36.03 104 VAL A CA 1
ATOM 861 C C . VAL A 1 104 ? -22.256 -7.691 -1.421 1.00 36.03 104 VAL A C 1
ATOM 863 O O . VAL A 1 104 ? -23.312 -8.203 -1.772 1.00 36.03 104 VAL A O 1
ATOM 866 N N . ASN A 1 105 ? -21.852 -7.711 -0.142 1.00 35.47 105 ASN A N 1
ATOM 867 C CA . ASN A 1 105 ? -22.530 -8.455 0.934 1.00 35.47 105 ASN A CA 1
ATOM 868 C C . ASN A 1 105 ? -23.115 -7.566 2.059 1.00 35.47 105 ASN A C 1
ATOM 870 O O . ASN A 1 105 ? -23.474 -8.096 3.112 1.00 35.47 105 ASN A O 1
ATOM 874 N N . GLU A 1 106 ? -23.198 -6.247 1.861 1.00 33.69 106 GLU A N 1
ATOM 875 C CA . GLU A 1 106 ? -24.030 -5.325 2.664 1.00 33.69 106 GLU A CA 1
ATOM 876 C C . GLU A 1 106 ? -25.288 -4.945 1.873 1.00 33.69 106 GLU A C 1
ATOM 878 O O . GLU A 1 106 ? -26.358 -4.829 2.512 1.00 33.69 106 GLU A O 1
#

Foldseek 3Di:
DVVVVVVVVVVVVVVVVVVVVVVVVVVVVVLVVVLCVLLVPPDADPCWDQDPNDTDRDDDPDPSNVLVVQVVVLVVCVVVVVDDPVVSVVSSVVSVVVVVVVVVVD

Organism: NCBI:txid1812349

pLDDT: mean 73.92, std 13.27, range [33.69, 91.0]

Secondary structure (DSSP, 8-state):
-HHHHHHHHHHHHHHHHHHHHHHHHHHHHHHHHHHHHHHTT-PPP-SEEEETTEEEE-----HHHHHHHHHHHHHHHHHTT-S-HHHHHHHHHHHHHHHHTTTS--

Radius of gyration: 21.86 Å; chains: 1; bounding box: 49×21×76 Å

Sequence (10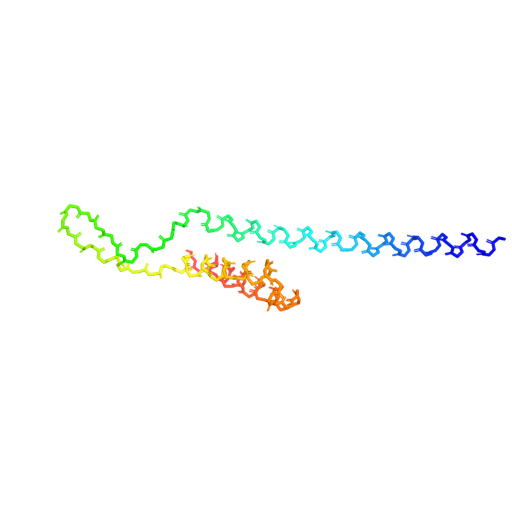6 aa):
MINRQRRRAENIIRCHKNVRMLHLIIAENNKIKKIESVIASTKYPQLVSYHKNKLIVAEGFTKKHAVKIQFDFLREQMQKAKIAFEDYYTQLDALLENISINVVNE